Protein AF-X1A3T5-F1 (afdb_monomer)

Sequence (114 aa):
MEDLKEFGEPLEFWEYFYEITRIPRCSTLEDKIREYIKKEAEKLGFQTEVDAIENLVVRIPSNRDSEGNKLGVVLQSHMDMVCEKNENVQHDFSNDPLKLKTIEIDNEKWLTAE

Structure (mmCIF, N/CA/C/O backbone):
data_AF-X1A3T5-F1
#
_entry.id   AF-X1A3T5-F1
#
loop_
_atom_site.group_PDB
_atom_site.id
_atom_site.type_symbol
_atom_site.label_atom_id
_atom_site.label_alt_id
_atom_site.label_comp_id
_atom_site.label_asym_id
_atom_site.label_entity_id
_atom_site.label_seq_id
_atom_site.pdbx_PDB_ins_code
_atom_site.Cartn_x
_atom_site.Cartn_y
_atom_site.Cartn_z
_atom_site.occupancy
_atom_site.B_iso_or_equiv
_atom_site.auth_seq_id
_atom_site.auth_comp_id
_atom_site.auth_asym_id
_atom_site.auth_atom_id
_atom_site.pdbx_PDB_model_num
ATOM 1 N N . MET A 1 1 ? -3.011 14.625 5.834 1.00 60.03 1 MET A N 1
ATOM 2 C CA . MET A 1 1 ? -1.776 14.582 5.024 1.00 60.03 1 MET A CA 1
ATOM 3 C C . MET A 1 1 ? -0.759 15.586 5.551 1.00 60.03 1 MET A C 1
ATOM 5 O O . MET A 1 1 ? 0.371 15.173 5.746 1.00 60.03 1 MET A O 1
ATOM 9 N N . GLU A 1 2 ? -1.140 16.842 5.833 1.00 61.59 2 GLU A N 1
ATOM 10 C CA . GLU A 1 2 ? -0.234 17.838 6.449 1.00 61.59 2 GLU A CA 1
ATOM 11 C C . GLU A 1 2 ? 0.453 17.302 7.716 1.00 61.59 2 GLU A C 1
ATOM 13 O O . GLU A 1 2 ? 1.678 17.297 7.768 1.00 61.59 2 GLU A O 1
ATOM 18 N N . ASP A 1 3 ? -0.300 16.683 8.630 1.00 75.50 3 ASP A N 1
ATOM 19 C CA . ASP A 1 3 ? 0.257 16.117 9.872 1.00 75.50 3 ASP A CA 1
ATOM 20 C C . ASP A 1 3 ? 1.275 14.980 9.674 1.00 75.50 3 ASP A C 1
ATOM 22 O O . ASP A 1 3 ? 2.070 14.711 10.574 1.00 75.50 3 ASP A O 1
ATOM 26 N N . LEU A 1 4 ? 1.246 14.284 8.528 1.00 84.94 4 LEU A N 1
ATOM 27 C CA . LEU A 1 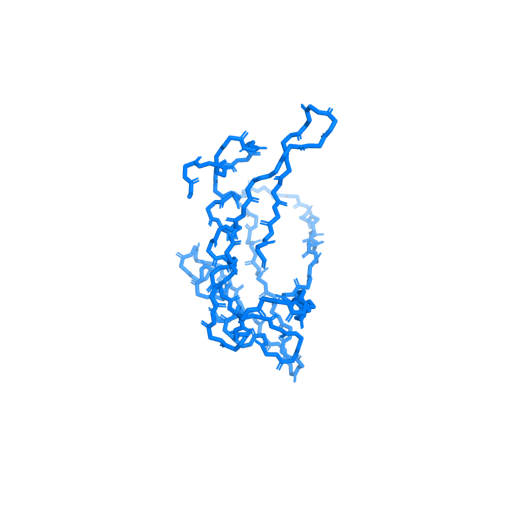4 ? 2.144 13.152 8.251 1.00 84.94 4 LEU A CA 1
ATOM 28 C C . LEU A 1 4 ? 3.532 13.614 7.812 1.00 84.94 4 LEU A C 1
ATOM 30 O O . LEU A 1 4 ? 4.515 12.939 8.093 1.00 84.94 4 LEU A O 1
ATOM 34 N N . LYS A 1 5 ? 3.624 14.788 7.177 1.00 82.12 5 LYS A N 1
ATOM 35 C CA . LYS A 1 5 ? 4.901 15.368 6.734 1.00 82.12 5 LYS A CA 1
ATOM 36 C C . LYS A 1 5 ? 5.812 15.718 7.913 1.00 82.12 5 LYS A C 1
ATOM 38 O O . LYS A 1 5 ? 7.023 15.791 7.756 1.00 82.12 5 LYS A O 1
ATOM 43 N N . GLU A 1 6 ? 5.234 15.895 9.098 1.00 85.88 6 GLU A N 1
ATOM 44 C CA . GLU A 1 6 ? 5.968 16.180 10.332 1.00 85.88 6 GLU A CA 1
ATOM 45 C C . GLU A 1 6 ? 6.710 14.959 10.896 1.00 85.88 6 GLU A C 1
ATOM 47 O O . GLU A 1 6 ? 7.559 15.122 11.769 1.00 85.88 6 GLU A O 1
ATOM 52 N N . PHE A 1 7 ? 6.411 13.743 10.423 1.00 89.31 7 PHE A N 1
ATOM 53 C CA . PHE A 1 7 ? 7.053 12.523 10.921 1.00 89.31 7 PHE A CA 1
ATOM 54 C C . PHE A 1 7 ? 8.414 12.232 10.269 1.00 89.31 7 PHE A C 1
ATOM 56 O O . PHE A 1 7 ? 9.147 11.378 10.764 1.00 89.31 7 PHE A O 1
ATOM 63 N N . GLY A 1 8 ? 8.783 12.935 9.193 1.00 89.62 8 GLY A N 1
ATOM 64 C CA . GLY A 1 8 ? 10.141 12.902 8.647 1.00 89.62 8 GLY A CA 1
ATOM 65 C C . GLY A 1 8 ? 10.219 12.952 7.125 1.00 89.62 8 GLY A C 1
ATOM 66 O O . GLY A 1 8 ? 9.222 13.110 6.427 1.00 89.62 8 GLY A O 1
ATOM 67 N N . GLU A 1 9 ? 11.436 12.784 6.619 1.00 92.81 9 GLU A N 1
ATOM 68 C CA . GLU A 1 9 ? 11.751 12.732 5.191 1.00 92.81 9 GLU A CA 1
ATOM 69 C C . GLU A 1 9 ? 12.064 11.293 4.738 1.00 92.81 9 GLU A C 1
ATOM 71 O O . GLU A 1 9 ? 12.525 10.485 5.552 1.00 92.81 9 GLU A O 1
ATOM 76 N N . PRO A 1 10 ? 11.871 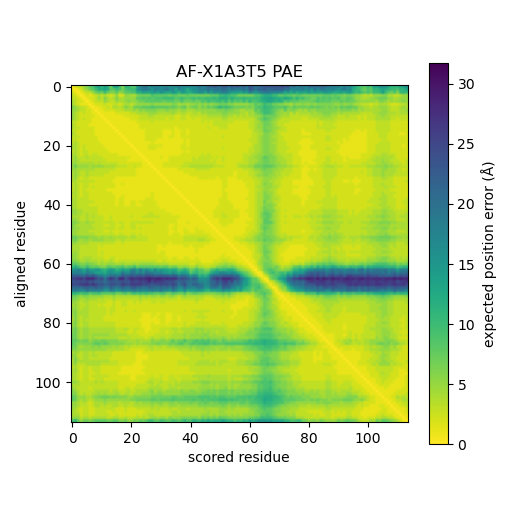10.959 3.445 1.00 95.19 10 PRO A N 1
ATOM 77 C CA . PRO A 1 10 ? 11.399 11.830 2.359 1.00 95.19 10 PRO A CA 1
ATOM 78 C C . PRO A 1 10 ? 9.872 12.026 2.354 1.00 95.19 10 PRO A C 1
ATOM 80 O O . PRO A 1 10 ? 9.126 11.192 2.866 1.00 95.19 10 PRO A O 1
ATOM 83 N N . LEU A 1 11 ? 9.391 13.122 1.756 1.00 92.25 11 LEU A N 1
ATOM 84 C CA . LEU A 1 11 ? 7.953 13.433 1.706 1.00 92.25 11 LEU A CA 1
ATOM 85 C C . LEU A 1 11 ? 7.172 12.406 0.881 1.00 92.25 11 LEU A C 1
ATOM 87 O O . LEU A 1 11 ? 6.066 12.024 1.259 1.00 92.25 11 LEU A O 1
ATOM 91 N N . GLU A 1 12 ? 7.777 11.910 -0.194 1.00 93.50 12 GLU A N 1
ATOM 92 C CA . GLU A 1 12 ? 7.207 10.914 -1.097 1.00 93.50 12 GLU A CA 1
ATOM 93 C C . GLU A 1 12 ? 6.886 9.606 -0.360 1.00 93.50 12 GLU A C 1
ATOM 95 O O . GLU A 1 12 ? 5.896 8.945 -0.666 1.00 93.50 12 GLU A O 1
ATOM 100 N N . PHE A 1 13 ? 7.679 9.246 0.660 1.00 94.31 13 PHE A N 1
ATOM 101 C CA . PHE A 1 13 ? 7.378 8.089 1.507 1.00 94.31 13 PHE A CA 1
ATOM 102 C C . PHE A 1 13 ? 6.038 8.269 2.227 1.00 94.31 13 PHE A C 1
ATOM 104 O O . PHE A 1 13 ? 5.206 7.364 2.217 1.00 94.31 13 PHE A O 1
ATOM 111 N N . TRP A 1 14 ? 5.805 9.443 2.818 1.00 94.56 14 TRP A N 1
ATOM 112 C CA . TRP A 1 14 ? 4.569 9.735 3.544 1.00 94.56 14 TRP A CA 1
ATOM 113 C C . TRP A 1 14 ? 3.363 9.914 2.625 1.00 94.56 14 TRP A C 1
ATOM 115 O O . TRP A 1 14 ? 2.245 9.587 3.026 1.00 94.56 14 TRP A O 1
ATOM 125 N N . GLU A 1 15 ? 3.574 10.391 1.399 1.00 94.00 15 GLU A N 1
ATOM 126 C CA . GLU A 1 15 ? 2.537 10.452 0.366 1.00 94.00 15 GLU A CA 1
ATOM 127 C C . GLU A 1 15 ? 2.068 9.042 -0.009 1.00 94.00 15 GLU A C 1
ATOM 129 O O . GLU A 1 15 ? 0.878 8.746 0.128 1.00 94.00 15 GLU A O 1
ATOM 134 N N . TYR A 1 16 ? 2.994 8.136 -0.344 1.00 96.19 16 TYR A N 1
ATOM 135 C CA . TYR A 1 16 ? 2.653 6.737 -0.616 1.00 96.19 16 TYR A CA 1
ATOM 136 C C . TYR A 1 16 ? 2.063 6.031 0.599 1.00 96.19 16 TYR A C 1
ATOM 138 O O . TYR A 1 16 ? 1.062 5.329 0.474 1.00 96.19 16 TYR A O 1
ATOM 146 N N . PHE A 1 17 ? 2.628 6.232 1.791 1.00 95.88 17 PHE A N 1
ATOM 147 C CA . PHE A 1 17 ? 2.079 5.660 3.017 1.00 95.88 17 PHE A CA 1
ATOM 148 C C . PHE A 1 17 ? 0.620 6.086 3.218 1.00 95.88 17 PHE A C 1
ATOM 150 O O . PHE A 1 17 ? -0.244 5.244 3.471 1.00 95.88 17 PHE A O 1
ATOM 157 N N . TYR A 1 18 ? 0.320 7.378 3.052 1.00 95.31 18 TYR A N 1
ATOM 158 C CA . TYR A 1 18 ? -1.042 7.884 3.165 1.00 95.31 18 TYR A CA 1
ATOM 159 C C . TYR A 1 18 ? -1.968 7.249 2.128 1.00 95.31 18 TYR A C 1
ATOM 161 O O . TYR A 1 18 ? -3.029 6.755 2.502 1.00 95.31 18 TYR A O 1
ATOM 169 N N . GLU A 1 19 ? -1.575 7.200 0.856 1.00 96.81 19 GLU A N 1
ATOM 170 C CA . GLU A 1 19 ? -2.374 6.564 -0.195 1.00 96.81 19 GLU A CA 1
ATOM 171 C C . GLU A 1 19 ? -2.639 5.080 0.096 1.00 96.81 19 GLU A C 1
ATOM 173 O O . GLU A 1 19 ? -3.784 4.636 0.008 1.00 96.81 19 GLU A O 1
ATOM 178 N N . ILE A 1 20 ? -1.636 4.335 0.566 1.00 97.25 20 ILE A N 1
ATOM 179 C CA . ILE A 1 20 ? -1.783 2.928 0.964 1.00 97.25 20 ILE A CA 1
ATOM 180 C C . ILE A 1 20 ? -2.783 2.776 2.117 1.00 97.25 20 ILE A C 1
ATOM 182 O O . ILE A 1 20 ? -3.598 1.855 2.103 1.00 97.25 20 ILE A O 1
ATOM 186 N N . THR A 1 21 ? -2.788 3.683 3.102 1.00 96.56 21 THR A N 1
ATOM 187 C CA . THR A 1 21 ? -3.754 3.628 4.223 1.00 96.56 21 THR A CA 1
ATOM 188 C C . THR A 1 21 ? -5.202 3.846 3.778 1.00 96.56 21 THR A C 1
ATOM 190 O O . THR A 1 21 ? -6.139 3.462 4.480 1.00 96.56 21 THR A O 1
ATOM 193 N N . ARG A 1 22 ? -5.405 4.444 2.598 1.00 97.19 22 ARG A N 1
ATOM 194 C CA . ARG A 1 22 ? -6.729 4.653 2.004 1.00 97.19 22 ARG A CA 1
ATOM 195 C C . ARG A 1 22 ? -7.265 3.419 1.283 1.00 97.19 22 ARG A C 1
ATOM 197 O O . ARG A 1 22 ? -8.431 3.431 0.894 1.00 97.19 22 ARG A O 1
ATOM 204 N N . ILE A 1 23 ? -6.436 2.397 1.084 1.00 98.12 23 ILE A N 1
ATOM 205 C CA . ILE A 1 23 ? -6.775 1.197 0.324 1.00 98.12 23 ILE A CA 1
ATOM 206 C C . ILE A 1 23 ? -7.059 0.055 1.306 1.00 98.12 23 ILE A C 1
ATOM 208 O O . ILE A 1 23 ? -6.135 -0.410 1.978 1.00 98.12 23 ILE A O 1
ATOM 212 N N . PRO A 1 24 ? -8.309 -0.437 1.384 1.00 97.81 24 PRO A N 1
ATOM 213 C CA . PRO A 1 24 ? -8.622 -1.609 2.188 1.00 97.81 24 PRO A CA 1
ATOM 214 C C . PRO A 1 24 ? -7.891 -2.841 1.633 1.00 97.81 24 PRO A C 1
ATOM 216 O O . PRO A 1 24 ? -7.967 -3.116 0.432 1.00 97.81 24 PRO A O 1
ATOM 219 N N . ARG A 1 25 ? -7.143 -3.535 2.501 1.00 97.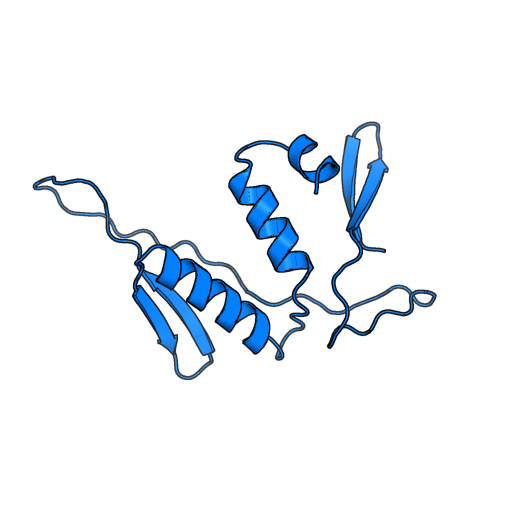69 25 ARG A N 1
ATOM 220 C CA . ARG A 1 25 ? -6.152 -4.560 2.118 1.00 97.69 25 ARG A CA 1
ATOM 221 C C . ARG A 1 25 ? -6.001 -5.677 3.160 1.00 97.69 25 ARG A C 1
ATOM 223 O O . ARG A 1 25 ? -4.886 -6.021 3.544 1.00 97.69 25 ARG A O 1
ATOM 230 N N . CYS A 1 26 ? -7.110 -6.212 3.675 1.00 97.50 26 CYS A N 1
ATOM 231 C CA . CYS A 1 26 ? -7.042 -7.383 4.560 1.00 97.50 26 CYS A CA 1
ATOM 232 C C . CYS A 1 26 ? -6.303 -8.540 3.895 1.00 97.50 26 CYS A C 1
ATOM 234 O O . CYS A 1 26 ? -6.342 -8.668 2.671 1.00 97.50 26 CYS A O 1
ATOM 236 N N . SER A 1 27 ? -5.712 -9.418 4.703 1.00 96.81 27 SER A N 1
ATOM 237 C CA . SER A 1 27 ? -5.192 -10.697 4.218 1.00 96.81 27 SER A CA 1
ATOM 238 C C . SER A 1 27 ? -6.248 -11.411 3.366 1.00 96.81 27 SER A C 1
ATOM 240 O O . SER A 1 27 ? -7.414 -11.483 3.763 1.00 96.81 27 SER A O 1
ATOM 242 N N . THR A 1 28 ? -5.840 -11.936 2.210 1.00 94.25 28 THR A N 1
ATOM 243 C CA . THR A 1 28 ? -6.660 -12.529 1.131 1.00 94.25 28 THR A CA 1
ATOM 244 C C . THR A 1 28 ? -7.472 -11.555 0.262 1.00 94.25 28 THR A C 1
ATOM 246 O O . THR A 1 28 ? -8.158 -11.997 -0.660 1.00 94.25 28 THR A O 1
ATOM 249 N N . LEU A 1 29 ? -7.411 -10.244 0.524 1.00 96.19 29 LEU A N 1
ATOM 250 C CA . LEU A 1 29 ? -8.089 -9.186 -0.240 1.00 96.19 29 LEU A CA 1
ATOM 251 C C . LEU A 1 29 ? -7.093 -8.140 -0.778 1.00 96.19 29 LEU A C 1
ATOM 253 O O . LEU A 1 29 ? -7.347 -6.934 -0.761 1.00 96.19 29 LEU A O 1
ATOM 257 N N . GLU A 1 30 ? -5.941 -8.597 -1.265 1.00 97.56 30 GLU A N 1
ATOM 258 C CA . GLU A 1 30 ? -4.822 -7.750 -1.688 1.00 97.56 30 GLU A CA 1
ATOM 259 C C . GLU A 1 30 ? -4.990 -7.150 -3.094 1.00 97.56 30 GLU A C 1
ATOM 261 O O . GLU A 1 30 ? -4.196 -6.302 -3.497 1.00 97.56 30 GLU A O 1
ATOM 266 N N . ASP A 1 31 ? -6.015 -7.539 -3.855 1.00 97.62 31 ASP A N 1
ATOM 267 C CA . ASP A 1 31 ? -6.162 -7.153 -5.267 1.00 97.62 31 ASP A CA 1
ATOM 268 C C . ASP A 1 31 ? -6.154 -5.630 -5.481 1.00 97.62 31 ASP A C 1
ATOM 270 O O . ASP A 1 31 ? -5.522 -5.129 -6.412 1.00 97.62 31 ASP A O 1
ATOM 274 N N . LYS A 1 32 ? -6.806 -4.871 -4.587 1.00 97.88 32 LYS A N 1
ATOM 275 C CA . LYS A 1 32 ? -6.865 -3.402 -4.675 1.00 97.88 32 LYS A CA 1
ATOM 276 C C . LYS A 1 32 ? -5.490 -2.762 -4.473 1.00 97.88 32 LYS A C 1
ATOM 278 O O . LYS A 1 32 ? -5.124 -1.856 -5.221 1.00 97.88 32 LYS A O 1
ATOM 283 N N . ILE A 1 33 ? -4.737 -3.222 -3.472 1.00 98.44 33 ILE A N 1
ATOM 284 C CA . ILE A 1 33 ? -3.406 -2.683 -3.173 1.00 98.44 33 ILE A CA 1
ATOM 285 C C . ILE A 1 33 ? -2.380 -3.138 -4.217 1.00 98.44 33 ILE A C 1
ATOM 287 O O . ILE A 1 33 ? -1.565 -2.328 -4.656 1.00 98.44 33 ILE A O 1
ATOM 291 N N . ARG A 1 34 ? -2.476 -4.384 -4.698 1.00 98.50 34 ARG A N 1
ATOM 292 C CA . ARG A 1 34 ? -1.639 -4.915 -5.782 1.00 98.50 34 ARG A CA 1
ATOM 293 C C . ARG A 1 34 ? -1.798 -4.091 -7.056 1.00 98.50 34 ARG A C 1
ATOM 295 O O . ARG A 1 34 ? -0.803 -3.669 -7.640 1.00 98.50 34 ARG A O 1
ATOM 302 N N . GLU A 1 35 ? -3.036 -3.808 -7.453 1.00 98.38 35 GLU A N 1
ATOM 303 C CA . GLU A 1 35 ? -3.334 -3.003 -8.640 1.00 98.38 35 GLU A CA 1
ATOM 304 C C . GLU A 1 35 ? -2.856 -1.551 -8.500 1.00 98.38 35 GLU A C 1
ATOM 306 O O . GLU A 1 35 ? -2.358 -0.968 -9.463 1.00 98.38 35 GLU A O 1
ATOM 311 N N . TYR A 1 36 ? -2.964 -0.967 -7.305 1.00 98.56 36 TYR A N 1
ATOM 312 C CA . TYR A 1 36 ? -2.425 0.363 -7.025 1.00 98.56 36 TYR A CA 1
ATOM 313 C C . TYR A 1 36 ? -0.895 0.406 -7.177 1.00 98.56 36 TYR A C 1
ATOM 315 O O . TYR A 1 36 ? -0.389 1.225 -7.945 1.00 98.56 36 TYR A O 1
ATOM 323 N N . ILE A 1 37 ? -0.162 -0.509 -6.525 1.00 98.25 37 ILE A N 1
ATOM 324 C CA . ILE A 1 37 ? 1.310 -0.563 -6.608 1.00 98.25 37 ILE A CA 1
ATOM 325 C C . ILE A 1 37 ? 1.750 -0.797 -8.056 1.00 98.25 37 ILE A C 1
ATOM 327 O O . ILE A 1 37 ? 2.676 -0.146 -8.541 1.00 98.25 37 ILE A O 1
ATOM 331 N N . LYS A 1 38 ? 1.065 -1.703 -8.764 1.00 98.44 38 LYS A N 1
ATOM 332 C CA . LYS A 1 38 ? 1.331 -1.996 -10.172 1.00 98.44 38 LYS A CA 1
ATOM 333 C C . LYS A 1 38 ? 1.184 -0.746 -1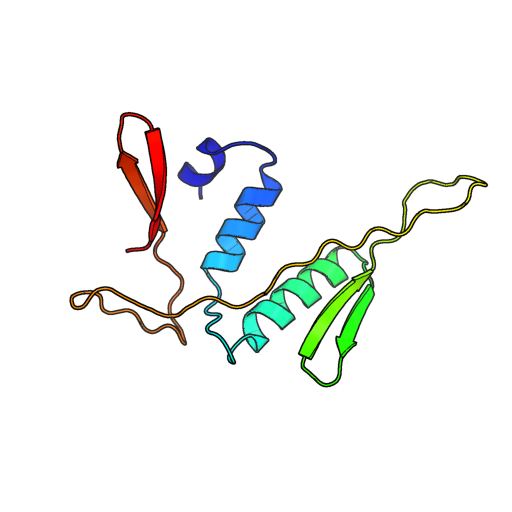1.044 1.00 98.44 38 LYS A C 1
ATOM 335 O O . LYS A 1 38 ? 2.111 -0.416 -11.780 1.00 98.44 38 LYS A O 1
ATOM 340 N N . LYS A 1 39 ? 0.060 -0.031 -10.933 1.00 98.38 39 LYS A N 1
ATOM 341 C CA . LYS A 1 39 ? -0.198 1.200 -11.698 1.00 98.38 39 LYS A CA 1
ATOM 342 C C . LYS A 1 39 ? 0.829 2.287 -11.420 1.00 98.38 39 LYS A C 1
ATOM 344 O O . LYS A 1 39 ? 1.272 2.954 -12.352 1.00 98.38 39 LYS A O 1
ATOM 349 N N . GLU A 1 40 ? 1.212 2.464 -10.161 1.00 98.12 40 GLU A N 1
ATOM 350 C CA . GLU A 1 40 ? 2.179 3.497 -9.803 1.00 98.12 40 GLU A CA 1
ATOM 351 C C . GLU A 1 40 ? 3.586 3.163 -10.317 1.00 98.12 40 GLU A C 1
ATOM 353 O O . GLU A 1 40 ? 4.265 4.022 -10.877 1.00 98.12 40 GLU A O 1
ATOM 358 N N . ALA A 1 41 ? 3.996 1.894 -10.240 1.00 97.88 41 ALA A N 1
ATOM 359 C CA . ALA A 1 41 ? 5.244 1.432 -10.841 1.00 97.88 41 ALA A CA 1
ATOM 360 C C . ALA A 1 41 ? 5.262 1.627 -12.369 1.00 97.88 41 ALA A C 1
ATOM 362 O O . ALA A 1 41 ? 6.242 2.131 -12.920 1.00 97.88 41 ALA A O 1
ATOM 363 N N . GLU A 1 42 ? 4.173 1.279 -13.057 1.00 97.81 42 GLU A N 1
ATOM 364 C CA . GLU A 1 42 ? 4.041 1.438 -14.511 1.00 97.81 42 GLU A CA 1
ATOM 365 C C . GLU A 1 42 ? 4.035 2.911 -14.940 1.00 97.81 42 GLU A C 1
ATOM 367 O O . GLU A 1 42 ? 4.650 3.263 -15.948 1.00 97.81 42 GLU A O 1
ATOM 372 N N . LYS A 1 43 ? 3.413 3.798 -14.154 1.00 97.62 43 LYS A N 1
ATOM 373 C CA . LYS A 1 43 ? 3.447 5.257 -14.355 1.00 97.62 43 LYS A CA 1
ATOM 374 C C . LYS A 1 43 ? 4.868 5.822 -14.276 1.00 97.62 43 LYS A C 1
ATOM 376 O O . LYS A 1 43 ? 5.185 6.766 -14.998 1.00 97.62 43 LYS A O 1
ATOM 381 N N . LEU A 1 44 ? 5.729 5.231 -13.447 1.00 96.19 44 LEU A N 1
ATOM 382 C CA . LEU A 1 44 ? 7.159 5.554 -13.363 1.00 96.19 44 LEU A CA 1
ATOM 383 C C . LEU A 1 44 ? 8.001 4.868 -14.458 1.00 96.19 44 LEU A C 1
ATOM 385 O O . LEU A 1 44 ? 9.209 5.088 -14.534 1.00 96.19 44 LEU A O 1
ATOM 389 N N . GLY A 1 45 ? 7.380 4.059 -15.322 1.00 96.88 45 GLY A N 1
ATOM 390 C CA . GLY A 1 45 ? 8.044 3.334 -16.405 1.00 96.88 45 GLY A CA 1
ATOM 391 C C . GLY A 1 45 ? 8.741 2.044 -15.964 1.00 96.88 45 GLY A C 1
ATOM 392 O O . GLY A 1 45 ? 9.587 1.528 -16.697 1.00 96.88 45 GLY A O 1
ATOM 393 N N . PHE A 1 46 ? 8.424 1.520 -14.778 1.00 97.38 46 PHE A N 1
ATOM 394 C CA . PHE A 1 46 ? 8.991 0.270 -14.277 1.00 97.38 46 PHE A CA 1
ATOM 395 C C . PHE A 1 46 ? 8.195 -0.946 -14.748 1.00 97.38 46 PHE A C 1
ATOM 397 O O . PHE A 1 46 ? 6.987 -0.883 -14.970 1.00 97.38 46 PHE A O 1
ATOM 404 N N . GLN A 1 47 ? 8.888 -2.076 -14.895 1.00 97.19 47 GLN A N 1
ATOM 405 C CA . GLN A 1 47 ? 8.253 -3.335 -15.278 1.00 97.19 47 GLN A CA 1
ATOM 406 C C . GLN A 1 47 ? 7.639 -4.008 -14.054 1.00 97.19 47 GLN A C 1
ATOM 408 O O . GLN A 1 47 ? 8.269 -4.071 -12.995 1.00 97.19 47 GLN A O 1
ATOM 413 N N . THR A 1 48 ? 6.443 -4.556 -14.228 1.00 98.31 48 THR A N 1
ATOM 414 C CA . THR A 1 48 ? 5.702 -5.275 -13.195 1.00 98.31 48 THR A CA 1
ATOM 415 C C . THR A 1 48 ? 5.415 -6.702 -13.654 1.00 98.31 48 THR A C 1
ATOM 417 O O . THR A 1 48 ? 5.212 -6.968 -14.839 1.00 98.31 48 THR A O 1
ATOM 420 N N . GLU A 1 49 ? 5.423 -7.637 -12.714 1.00 98.25 49 GLU A N 1
ATOM 421 C CA . GLU A 1 49 ? 5.085 -9.040 -12.946 1.00 98.25 49 GLU A CA 1
ATOM 422 C C . GLU A 1 49 ? 4.280 -9.539 -11.749 1.00 98.25 49 GLU A C 1
ATOM 424 O O . GLU A 1 49 ? 4.663 -9.289 -10.605 1.00 98.25 49 GLU A O 1
ATOM 429 N N . VAL A 1 50 ? 3.161 -10.214 -12.014 1.00 98.19 50 VAL A N 1
ATOM 430 C CA . VAL A 1 50 ? 2.352 -10.877 -10.988 1.00 98.19 50 VAL A CA 1
ATOM 431 C C . VAL A 1 50 ? 2.457 -12.378 -11.215 1.00 98.19 50 VAL A C 1
ATOM 433 O O . VAL A 1 50 ? 2.212 -12.842 -12.330 1.00 98.19 50 VAL A O 1
ATOM 436 N N . ASP A 1 51 ? 2.878 -13.119 -10.191 1.00 97.62 51 ASP A N 1
ATOM 437 C CA . ASP A 1 51 ? 3.011 -14.574 -10.280 1.00 97.62 51 ASP A CA 1
ATOM 438 C C . ASP A 1 51 ? 1.662 -15.298 -10.089 1.00 97.62 51 ASP A C 1
ATOM 440 O O . ASP A 1 51 ? 0.625 -14.687 -9.838 1.00 97.62 51 ASP A O 1
ATOM 444 N N . ALA A 1 52 ? 1.663 -16.628 -10.212 1.00 97.69 52 ALA A N 1
ATOM 445 C CA . ALA A 1 52 ? 0.448 -17.444 -10.120 1.00 97.69 52 ALA A CA 1
ATOM 446 C C . ALA A 1 52 ? -0.197 -17.488 -8.720 1.00 97.69 52 ALA A C 1
ATOM 448 O O . ALA A 1 52 ? -1.296 -18.022 -8.581 1.00 97.69 52 ALA A O 1
ATOM 449 N N . ILE A 1 53 ? 0.494 -16.994 -7.689 1.00 95.94 53 ILE A N 1
ATOM 450 C CA . ILE A 1 53 ? -0.022 -16.866 -6.320 1.00 95.94 53 ILE A CA 1
ATOM 451 C C . ILE A 1 53 ? -0.161 -15.393 -5.917 1.00 95.94 53 ILE A C 1
ATOM 453 O O . ILE A 1 53 ? -0.276 -15.081 -4.735 1.00 95.94 53 ILE A O 1
ATOM 457 N N . GLU A 1 5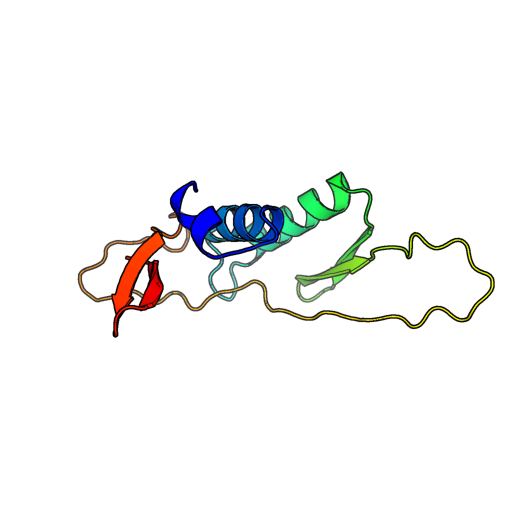4 ? -0.193 -14.506 -6.914 1.00 96.88 54 GLU A N 1
ATOM 458 C CA . GLU A 1 54 ? -0.492 -13.086 -6.801 1.00 96.88 54 GLU A CA 1
ATOM 459 C C . GLU A 1 54 ? 0.547 -12.234 -6.046 1.00 96.88 54 GLU A C 1
ATOM 461 O O . GLU A 1 54 ? 0.240 -11.125 -5.592 1.00 96.88 54 GLU A O 1
ATOM 466 N N . ASN A 1 55 ? 1.807 -12.681 -5.968 1.00 98.19 55 ASN A N 1
ATOM 467 C CA . ASN A 1 55 ? 2.899 -11.791 -5.566 1.00 98.19 55 ASN A CA 1
ATOM 468 C C . ASN A 1 55 ? 3.216 -10.808 -6.693 1.00 98.19 55 ASN A C 1
ATOM 470 O O . ASN A 1 55 ? 3.302 -11.198 -7.856 1.00 98.19 55 ASN A O 1
ATOM 474 N N . LEU A 1 56 ? 3.470 -9.547 -6.341 1.00 98.44 56 LEU A N 1
ATOM 475 C CA . LEU A 1 56 ? 3.890 -8.508 -7.279 1.00 98.44 56 LEU A CA 1
ATOM 476 C C . LEU A 1 56 ? 5.395 -8.252 -7.168 1.00 98.44 56 LEU A C 1
ATOM 478 O O . LEU A 1 56 ? 5.898 -7.890 -6.105 1.00 98.44 56 LEU A O 1
ATOM 482 N N . VAL A 1 57 ? 6.100 -8.364 -8.291 1.00 98.31 57 VAL A N 1
ATOM 483 C CA . VAL A 1 57 ? 7.491 -7.925 -8.432 1.00 98.31 57 VAL A CA 1
ATOM 484 C C . VAL A 1 57 ? 7.536 -6.670 -9.295 1.00 98.31 57 VAL A C 1
ATOM 486 O O . VAL A 1 57 ? 7.019 -6.654 -10.411 1.00 98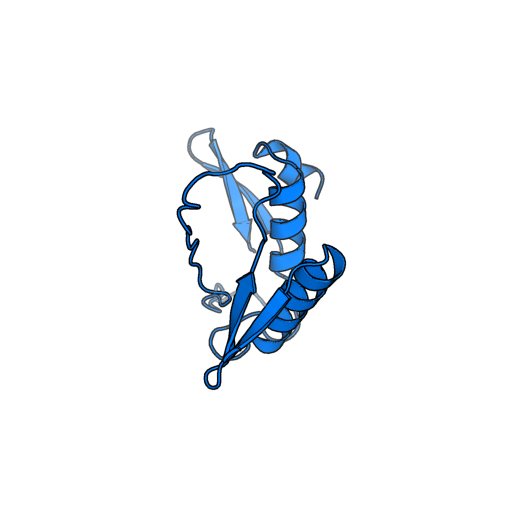.31 57 VAL A O 1
ATOM 489 N N . VAL A 1 58 ? 8.209 -5.631 -8.796 1.00 98.25 58 VAL A N 1
ATOM 490 C CA . VAL A 1 58 ? 8.542 -4.419 -9.556 1.00 98.25 58 VAL A CA 1
ATOM 491 C C . VAL A 1 58 ? 10.036 -4.427 -9.863 1.00 98.25 58 VAL A C 1
ATOM 493 O O . VAL A 1 58 ? 10.867 -4.510 -8.958 1.00 98.25 58 VAL A O 1
ATOM 496 N N . ARG A 1 59 ? 10.399 -4.342 -11.146 1.00 96.19 59 ARG A N 1
ATOM 497 C CA . ARG A 1 59 ? 11.795 -4.294 -11.596 1.00 96.19 59 ARG A CA 1
ATOM 498 C C . ARG A 1 59 ? 12.177 -2.861 -11.931 1.00 96.19 59 ARG A C 1
ATOM 500 O O . ARG A 1 59 ? 11.719 -2.298 -12.924 1.00 96.19 59 ARG A O 1
ATOM 507 N N . ILE A 1 60 ? 13.062 -2.303 -11.113 1.00 93.75 60 ILE A N 1
ATOM 508 C CA . ILE A 1 60 ? 13.602 -0.955 -11.288 1.00 93.75 60 ILE A CA 1
ATOM 509 C C . ILE A 1 60 ? 14.996 -1.084 -11.920 1.00 93.75 60 ILE A C 1
ATOM 511 O O . ILE A 1 60 ? 15.896 -1.651 -11.290 1.00 93.75 60 ILE A O 1
ATOM 515 N N . PRO A 1 61 ? 15.205 -0.618 -13.166 1.00 88.81 61 PRO A N 1
ATOM 516 C CA . PRO A 1 61 ? 16.518 -0.669 -13.789 1.00 88.81 61 PRO A CA 1
ATOM 517 C C . PRO A 1 61 ? 17.483 0.284 -13.075 1.00 88.81 61 PRO A C 1
ATOM 519 O O . PRO A 1 61 ? 17.115 1.354 -12.601 1.00 88.81 61 PRO A O 1
ATOM 522 N N . SER A 1 62 ? 18.758 -0.092 -13.012 1.00 84.25 62 SER A N 1
ATOM 523 C CA . SER A 1 62 ? 19.790 0.816 -12.511 1.00 84.25 62 SER A CA 1
ATOM 524 C C . SER A 1 62 ? 20.033 1.943 -13.517 1.00 84.25 62 SER A C 1
ATOM 526 O O . SER A 1 62 ? 20.438 1.661 -14.645 1.00 84.25 62 SER A O 1
ATOM 528 N N . ASN A 1 63 ? 19.877 3.193 -13.069 1.00 72.19 63 ASN A N 1
ATOM 529 C CA . ASN A 1 63 ? 20.131 4.413 -13.851 1.00 72.19 63 ASN A CA 1
ATOM 530 C C . ASN A 1 63 ? 21.624 4.715 -14.088 1.00 72.19 63 ASN A C 1
ATOM 532 O O . ASN A 1 63 ? 21.949 5.750 -14.661 1.00 72.19 63 ASN A O 1
ATOM 536 N N . ARG A 1 64 ? 22.555 3.878 -13.602 1.00 66.56 64 ARG A N 1
ATOM 537 C CA . ARG A 1 64 ? 23.990 4.091 -13.837 1.00 66.56 64 ARG A CA 1
ATOM 538 C C . ARG A 1 64 ? 24.418 3.434 -15.149 1.00 66.56 64 ARG A C 1
ATOM 540 O O . ARG A 1 64 ? 24.377 2.204 -15.278 1.00 66.56 64 ARG A O 1
ATOM 547 N N . ASP A 1 65 ? 24.886 4.272 -16.067 1.00 62.44 65 ASP A N 1
ATOM 548 C CA . ASP A 1 65 ? 25.697 3.898 -17.222 1.00 62.44 65 ASP A CA 1
ATOM 549 C C . ASP A 1 65 ? 27.095 3.530 -16.717 1.00 62.44 65 ASP A C 1
ATOM 551 O O . ASP A 1 65 ? 27.971 4.388 -16.615 1.00 62.44 65 ASP A O 1
ATOM 555 N N . SER A 1 66 ? 27.331 2.291 -16.291 1.00 54.44 66 SER A N 1
ATOM 556 C CA . SER A 1 66 ? 28.702 1.913 -15.946 1.00 54.44 66 SER A CA 1
ATOM 557 C C . SER A 1 66 ? 29.002 0.433 -16.122 1.00 54.44 66 SER A C 1
ATOM 559 O O . SER A 1 66 ? 28.224 -0.448 -15.762 1.00 54.44 66 SER A O 1
ATOM 561 N N . GLU A 1 67 ? 30.186 0.207 -16.681 1.00 58.47 67 GLU A N 1
ATOM 562 C CA . GLU A 1 67 ? 30.821 -1.014 -17.186 1.00 58.47 67 GLU A CA 1
ATOM 563 C C . GLU A 1 67 ? 31.131 -2.079 -16.104 1.00 58.47 67 GLU A C 1
ATOM 565 O O . GLU A 1 67 ? 32.053 -2.878 -16.250 1.00 58.47 67 GLU A O 1
ATOM 570 N N . GLY A 1 68 ? 30.388 -2.099 -14.993 1.00 58.56 68 GLY A N 1
ATOM 571 C CA . GLY A 1 68 ? 30.631 -2.967 -13.839 1.00 58.56 68 GLY A CA 1
ATOM 572 C C . GLY A 1 68 ? 29.477 -3.922 -13.530 1.00 58.56 68 GLY A C 1
ATOM 573 O O . GLY A 1 68 ? 28.311 -3.621 -13.781 1.00 58.56 68 GLY A O 1
ATOM 574 N N . ASN A 1 69 ? 29.811 -5.074 -12.936 1.00 64.38 69 ASN A N 1
ATOM 575 C CA . ASN A 1 69 ? 28.853 -6.060 -12.427 1.00 64.38 69 ASN A CA 1
ATOM 576 C C . ASN A 1 69 ? 27.799 -5.389 -11.529 1.00 64.38 69 ASN A C 1
ATOM 578 O O . ASN A 1 69 ? 28.107 -4.930 -10.428 1.00 64.38 69 ASN A O 1
ATOM 582 N N . LYS A 1 70 ? 26.545 -5.341 -11.992 1.00 71.62 70 LYS A N 1
ATOM 583 C CA . LYS A 1 70 ? 25.417 -4.820 -11.213 1.00 71.62 70 LYS A CA 1
ATOM 584 C C . LYS A 1 70 ? 25.030 -5.857 -10.155 1.00 71.62 70 LYS A C 1
ATOM 586 O O . LYS A 1 70 ? 24.605 -6.957 -10.501 1.00 71.62 70 LYS A O 1
ATOM 591 N N . LEU A 1 71 ? 25.165 -5.511 -8.874 1.00 82.06 71 LEU A N 1
ATOM 592 C CA . LEU A 1 71 ? 24.590 -6.306 -7.789 1.00 82.06 71 LEU A CA 1
ATOM 593 C C . LEU A 1 71 ? 23.081 -6.039 -7.743 1.00 82.06 71 LEU A C 1
ATOM 595 O O . LEU A 1 71 ? 22.659 -4.913 -7.482 1.00 82.06 71 LEU A O 1
ATOM 599 N N . GLY A 1 72 ? 22.275 -7.062 -8.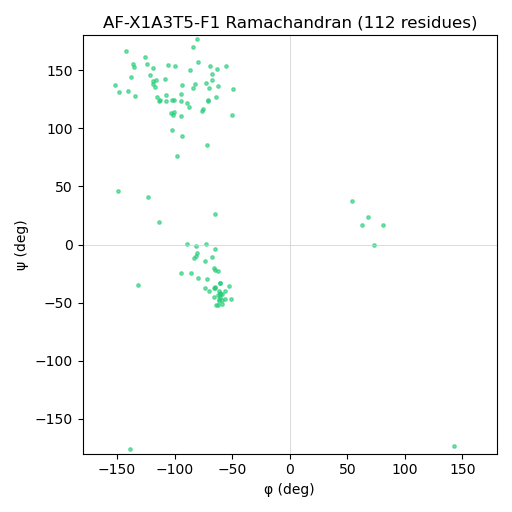020 1.00 88.31 72 GLY A N 1
ATOM 600 C CA . GLY A 1 72 ? 20.830 -6.993 -7.818 1.00 88.31 72 GLY A CA 1
ATOM 601 C C . GLY A 1 72 ? 20.500 -6.971 -6.327 1.00 88.31 72 GLY A C 1
ATOM 602 O O . GLY A 1 72 ? 21.053 -7.758 -5.561 1.00 88.31 72 GLY A O 1
ATOM 603 N N . VAL A 1 73 ? 19.596 -6.081 -5.923 1.00 93.00 73 VAL A N 1
ATOM 604 C CA . VAL A 1 73 ? 19.060 -6.015 -4.558 1.00 93.00 73 VAL A CA 1
ATOM 605 C C . VAL A 1 73 ? 17.558 -6.249 -4.628 1.00 93.00 73 VAL A C 1
ATOM 607 O O . VAL A 1 73 ? 16.892 -5.725 -5.519 1.00 93.00 73 VAL A O 1
ATOM 610 N N . VAL A 1 74 ? 17.035 -7.035 -3.688 1.00 96.12 74 VAL A N 1
ATOM 611 C CA . VAL A 1 74 ? 15.598 -7.259 -3.518 1.00 96.12 74 VAL A CA 1
ATOM 612 C C . VAL A 1 74 ? 15.179 -6.651 -2.187 1.00 96.12 74 VAL A C 1
ATOM 614 O O . VAL A 1 74 ? 15.733 -7.000 -1.147 1.00 96.12 74 VAL A O 1
ATOM 617 N N . LEU A 1 75 ? 14.204 -5.745 -2.231 1.00 97.00 75 LEU A N 1
ATOM 618 C CA . LEU A 1 75 ? 13.482 -5.270 -1.055 1.00 97.00 75 LEU A CA 1
ATOM 619 C C . LEU A 1 75 ? 12.151 -6.017 -1.009 1.00 97.00 75 LEU A C 1
ATOM 621 O O . LEU A 1 75 ? 11.414 -6.007 -1.993 1.00 97.00 75 LEU A O 1
ATOM 625 N N . GLN A 1 76 ? 11.869 -6.688 0.104 1.00 97.62 76 GLN A N 1
ATOM 626 C CA . GLN A 1 76 ? 10.664 -7.496 0.264 1.00 97.62 76 GLN A CA 1
ATOM 627 C C . GLN A 1 76 ? 9.796 -6.931 1.389 1.00 97.62 76 GLN A C 1
ATOM 629 O O . GLN A 1 76 ? 10.293 -6.582 2.456 1.00 97.62 76 GLN A O 1
ATOM 634 N N . SER A 1 77 ? 8.495 -6.846 1.117 1.00 96.88 77 SER A N 1
ATOM 635 C CA . SER A 1 77 ? 7.436 -6.510 2.069 1.00 96.88 77 SER A CA 1
ATOM 636 C C . SER A 1 77 ? 6.205 -7.355 1.746 1.00 96.88 77 SER A C 1
ATOM 638 O O . SER A 1 77 ? 6.128 -7.966 0.677 1.00 96.88 77 SER A O 1
ATOM 640 N N . HIS A 1 78 ? 5.241 -7.387 2.659 1.00 97.56 78 HIS A N 1
ATOM 641 C CA . HIS A 1 78 ? 3.901 -7.905 2.398 1.00 97.56 78 HIS A CA 1
ATOM 642 C C . HIS A 1 78 ? 2.931 -6.738 2.136 1.00 97.56 78 HIS A C 1
ATOM 644 O O . HIS A 1 78 ? 3.195 -5.605 2.551 1.00 97.56 78 HIS A O 1
ATOM 650 N N . MET A 1 79 ? 1.860 -6.991 1.378 1.00 97.44 79 MET A N 1
ATOM 651 C CA . MET A 1 79 ? 0.887 -5.965 0.964 1.00 97.44 79 MET A CA 1
ATOM 652 C C . MET A 1 79 ? -0.314 -5.874 1.903 1.00 97.44 79 MET A C 1
ATOM 654 O O . MET A 1 79 ? -0.980 -4.841 1.953 1.00 97.44 79 MET A O 1
ATOM 658 N N . ASP A 1 80 ? -0.619 -6.947 2.618 1.00 97.56 80 ASP A N 1
ATOM 659 C CA . ASP A 1 80 ? -1.817 -7.076 3.428 1.00 97.56 80 ASP A CA 1
ATOM 660 C C . ASP A 1 80 ? -1.660 -6.462 4.824 1.00 97.56 80 ASP A C 1
ATOM 662 O O . ASP A 1 80 ? -0.579 -6.044 5.257 1.00 97.56 80 ASP A O 1
ATOM 666 N N . MET A 1 81 ? -2.777 -6.368 5.532 1.00 96.38 81 MET A N 1
ATOM 667 C CA . MET A 1 81 ? -2.808 -6.034 6.947 1.00 96.38 81 MET A CA 1
ATOM 668 C C . MET A 1 81 ? -3.777 -6.931 7.704 1.00 96.38 81 MET A C 1
ATOM 670 O O . MET A 1 81 ? -4.763 -7.426 7.154 1.00 96.38 8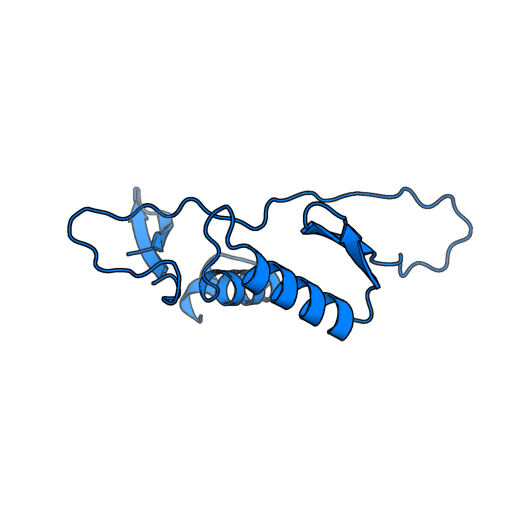1 MET A O 1
ATOM 674 N N . VAL A 1 82 ? -3.523 -7.068 9.003 1.00 96.38 82 VAL A N 1
ATOM 675 C CA . VAL A 1 82 ? -4.468 -7.687 9.928 1.00 96.38 82 VAL A CA 1
ATOM 676 C C . VAL A 1 82 ? -5.647 -6.736 10.129 1.00 96.38 82 VAL A C 1
ATOM 678 O O . VAL A 1 82 ? -5.470 -5.577 10.500 1.00 96.38 82 VAL A O 1
ATOM 681 N N . CYS A 1 83 ? -6.852 -7.235 9.868 1.00 95.00 83 CYS A N 1
ATOM 682 C CA . CYS A 1 83 ? -8.092 -6.472 9.957 1.00 95.00 83 CYS A CA 1
ATOM 683 C C . CYS A 1 83 ? -8.794 -6.723 11.290 1.00 95.00 83 CYS A C 1
ATOM 685 O O . CYS A 1 83 ? -9.776 -7.461 11.374 1.00 95.00 83 CYS A O 1
ATOM 687 N N . GLU A 1 84 ? -8.260 -6.102 12.336 1.00 94.44 84 GLU A N 1
ATOM 688 C CA . GLU A 1 84 ? -8.808 -6.131 13.689 1.00 94.44 84 GLU A CA 1
ATOM 689 C C . GLU A 1 84 ? -9.176 -4.713 14.129 1.00 94.44 84 GLU A C 1
ATOM 691 O O . GLU A 1 84 ? -8.475 -3.750 13.819 1.00 94.44 84 GLU A O 1
ATOM 696 N N . LYS A 1 85 ? -10.298 -4.581 14.837 1.00 93.62 85 LYS A N 1
ATOM 697 C CA . LYS A 1 85 ? -10.788 -3.307 15.366 1.00 93.62 85 LYS A CA 1
ATOM 698 C C . LYS A 1 85 ? -11.251 -3.476 16.804 1.00 93.62 85 LYS A C 1
ATOM 700 O O . LYS A 1 85 ? -11.720 -4.548 17.186 1.00 93.62 85 LYS A O 1
ATOM 705 N N . ASN A 1 86 ? -11.189 -2.393 17.570 1.00 93.50 86 ASN A N 1
ATOM 706 C CA . ASN A 1 86 ? -11.734 -2.354 18.923 1.00 93.50 86 ASN A CA 1
ATOM 707 C C . ASN A 1 86 ? -13.259 -2.568 18.908 1.00 93.50 86 ASN A C 1
ATOM 709 O O . ASN A 1 86 ? -13.938 -2.165 17.963 1.00 93.50 86 ASN A O 1
ATOM 713 N N . GLU A 1 87 ? -13.815 -3.138 19.981 1.00 92.62 87 GLU A N 1
ATOM 714 C CA . GLU A 1 87 ? -15.235 -3.538 20.063 1.00 92.62 87 GLU A CA 1
ATOM 715 C C . GLU A 1 87 ? -16.223 -2.412 19.712 1.00 92.62 87 GLU A C 1
ATOM 717 O O . GLU A 1 87 ? -17.255 -2.645 19.084 1.00 92.62 87 G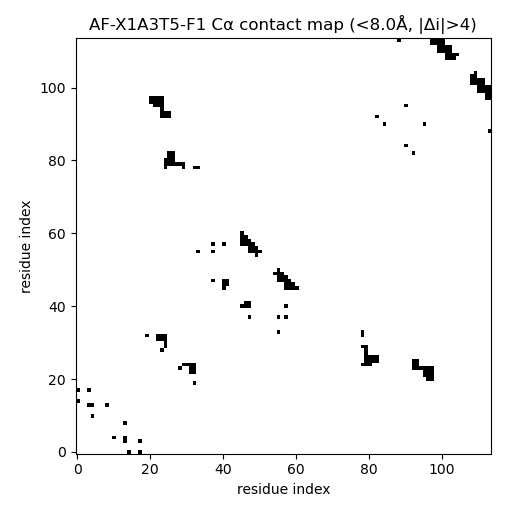LU A O 1
ATOM 722 N N . ASN A 1 88 ? -15.889 -1.174 20.081 1.00 94.12 88 ASN A N 1
ATOM 723 C CA . ASN A 1 88 ? -16.750 -0.007 19.885 1.00 94.12 88 ASN A CA 1
ATOM 724 C C . ASN A 1 88 ? -16.541 0.700 18.535 1.00 94.12 88 ASN A C 1
ATOM 726 O O . ASN A 1 88 ? -17.205 1.700 18.261 1.00 94.12 88 ASN A O 1
ATOM 730 N N . VAL A 1 89 ? -15.633 0.207 17.688 1.00 94.12 89 VAL A N 1
ATOM 731 C CA . VAL A 1 89 ? -15.301 0.832 16.405 1.00 94.12 89 VAL A CA 1
ATOM 732 C C . VAL A 1 89 ? -16.120 0.199 15.281 1.00 94.12 89 VAL A C 1
ATOM 734 O O . VAL A 1 89 ? -16.092 -1.008 15.024 1.00 94.12 89 VAL A O 1
ATOM 737 N N . GLN A 1 90 ? -16.864 1.038 14.564 1.00 94.81 90 GLN A N 1
ATOM 738 C CA . GLN A 1 90 ? -17.526 0.655 13.321 1.00 94.81 90 GLN A CA 1
ATOM 739 C C . GLN A 1 90 ? -16.613 1.025 12.150 1.00 94.81 90 GLN A C 1
ATOM 741 O O . GLN A 1 90 ? -16.384 2.198 11.871 1.00 94.81 90 GLN A O 1
ATOM 746 N N . HIS A 1 91 ? -16.075 -0.005 11.507 1.00 95.94 91 HIS A N 1
ATOM 747 C CA . HIS A 1 91 ? -15.196 0.073 10.350 1.00 95.94 91 HIS A CA 1
ATOM 748 C C . HIS A 1 91 ? -15.448 -1.169 9.491 1.00 95.94 91 HIS A C 1
ATOM 750 O O . HIS A 1 91 ? -15.516 -2.283 10.037 1.00 95.94 91 HIS A O 1
ATOM 756 N N . ASP A 1 92 ? -15.635 -0.964 8.192 1.00 96.38 92 ASP A N 1
ATOM 757 C CA . ASP A 1 92 ? -15.746 -2.004 7.174 1.00 96.38 92 ASP A CA 1
ATOM 758 C C . ASP A 1 92 ? -14.427 -2.113 6.407 1.00 96.38 92 ASP A C 1
ATOM 760 O O . ASP A 1 92 ? -14.181 -1.380 5.451 1.00 96.38 92 ASP A O 1
ATOM 764 N N . PHE A 1 93 ? -13.596 -3.084 6.778 1.00 95.81 93 PHE A N 1
ATOM 765 C CA . PHE A 1 93 ? -12.289 -3.290 6.156 1.00 95.81 93 PHE A CA 1
ATOM 766 C C . PHE A 1 93 ? -12.323 -3.696 4.671 1.00 95.81 93 PHE A C 1
ATOM 768 O O . PHE A 1 93 ? -11.270 -3.846 4.055 1.00 95.81 93 PHE A O 1
ATOM 775 N N . SER A 1 94 ? -13.498 -3.904 4.073 1.00 95.06 94 SER A N 1
ATOM 776 C CA . SER A 1 94 ? -13.608 -4.153 2.631 1.00 95.06 94 SER A CA 1
ATOM 777 C C . SER A 1 94 ? -13.675 -2.853 1.826 1.00 95.06 94 SER A C 1
ATOM 779 O O . SER A 1 94 ? -13.330 -2.836 0.636 1.00 95.06 94 SER A O 1
ATOM 781 N N . ASN A 1 95 ? -14.127 -1.765 2.457 1.00 95.62 95 ASN A N 1
ATOM 782 C CA . ASN A 1 95 ? -14.532 -0.533 1.782 1.00 95.62 95 ASN A CA 1
ATOM 783 C C . ASN A 1 95 ? -13.937 0.732 2.405 1.00 95.62 95 ASN A C 1
ATOM 785 O O . ASN A 1 95 ? -13.609 1.668 1.674 1.00 95.62 95 ASN A O 1
ATOM 789 N N . ASP A 1 96 ? -13.778 0.757 3.723 1.00 97.06 96 ASP A N 1
ATOM 790 C CA . ASP A 1 96 ? -13.386 1.948 4.454 1.00 97.06 96 ASP A CA 1
ATOM 791 C C . ASP A 1 96 ? -11.861 2.138 4.444 1.00 97.06 96 ASP A C 1
ATOM 793 O O . ASP A 1 96 ? -11.106 1.202 4.714 1.00 97.06 96 ASP A O 1
ATOM 797 N N . PRO A 1 97 ? -11.372 3.363 4.190 1.00 96.44 97 PRO A N 1
ATOM 798 C CA . PRO A 1 97 ? -9.977 3.704 4.428 1.00 96.44 97 PRO A CA 1
ATOM 799 C C . PRO A 1 97 ? -9.678 3.744 5.931 1.00 96.44 97 PRO A C 1
ATOM 801 O O . PRO A 1 97 ? -10.551 4.087 6.736 1.00 96.44 97 PRO A O 1
ATOM 804 N N . LEU A 1 98 ? -8.422 3.505 6.316 1.00 95.69 98 LEU A N 1
ATOM 805 C CA . LEU A 1 98 ? -8.002 3.705 7.701 1.00 95.69 98 LEU A CA 1
ATOM 806 C C . LEU A 1 98 ? -8.145 5.176 8.096 1.00 95.69 98 LEU A C 1
ATOM 808 O O . LEU A 1 98 ? -7.766 6.097 7.362 1.00 95.69 98 LEU A O 1
ATOM 812 N N . LYS A 1 99 ? -8.672 5.398 9.298 1.00 93.31 99 LYS A N 1
ATOM 813 C CA . LYS A 1 99 ? -8.772 6.725 9.899 1.00 93.31 99 LYS A CA 1
ATOM 814 C C . LYS A 1 99 ? -7.560 6.958 10.780 1.00 93.31 99 LYS A C 1
ATOM 816 O O . LYS A 1 99 ? -7.539 6.564 11.941 1.00 93.31 99 LYS A O 1
ATOM 821 N N . LEU A 1 100 ? -6.537 7.568 10.198 1.00 93.44 100 LEU A N 1
ATOM 822 C CA . LEU A 1 100 ? -5.299 7.854 10.909 1.00 93.44 100 LEU A CA 1
ATOM 823 C C . LEU A 1 100 ? -5.513 8.900 12.006 1.00 93.44 100 LEU A C 1
ATOM 825 O O . LEU A 1 100 ? -6.231 9.884 11.816 1.00 93.44 100 LEU A O 1
ATOM 829 N N . LYS A 1 101 ? -4.835 8.702 13.132 1.00 91.88 101 LYS A N 1
ATOM 830 C CA . LYS A 1 101 ? -4.813 9.604 14.278 1.00 91.88 101 LYS A CA 1
ATOM 831 C C . LYS A 1 101 ? -3.394 9.708 14.815 1.00 91.88 101 LYS A C 1
ATOM 833 O O . LYS A 1 101 ? -2.667 8.724 14.873 1.00 91.88 101 LYS A O 1
ATOM 838 N N . THR A 1 102 ? -3.039 10.894 15.282 1.00 92.62 102 THR A N 1
ATOM 839 C CA . THR A 1 102 ? -1.830 11.096 16.076 1.00 92.62 102 THR A CA 1
ATOM 840 C C . THR A 1 102 ? -2.163 11.006 17.563 1.00 92.62 102 THR A C 1
ATOM 842 O O . THR A 1 102 ? -3.159 11.579 18.014 1.00 92.62 102 THR A O 1
ATOM 845 N N . ILE A 1 103 ? -1.324 10.320 18.331 1.00 92.81 103 ILE A N 1
ATOM 846 C CA . ILE A 1 103 ? -1.347 10.333 19.798 1.00 92.81 103 ILE A CA 1
ATOM 847 C C . ILE A 1 103 ? 0.029 10.716 20.344 1.00 92.81 103 ILE A C 1
ATOM 849 O O . ILE A 1 103 ? 1.026 10.626 19.632 1.00 92.81 103 ILE A O 1
ATOM 853 N N . GLU A 1 104 ? 0.074 11.135 21.604 1.00 94.62 104 GLU A N 1
ATOM 854 C CA . GLU A 1 104 ? 1.318 11.425 22.315 1.00 94.62 104 GLU A CA 1
ATOM 855 C C . GLU A 1 104 ? 1.471 10.438 23.474 1.00 94.62 104 GLU A C 1
ATOM 857 O O . GLU A 1 104 ? 0.546 10.264 24.272 1.00 94.62 104 GLU A O 1
ATOM 862 N N . ILE A 1 105 ? 2.615 9.759 23.531 1.00 95.31 105 ILE A N 1
ATOM 863 C CA . ILE A 1 105 ? 2.984 8.814 24.591 1.00 95.31 105 ILE A CA 1
ATOM 864 C C . ILE A 1 105 ? 4.422 9.148 24.981 1.00 95.31 105 ILE A C 1
ATOM 866 O O . ILE A 1 105 ? 5.274 9.248 24.107 1.00 95.31 105 ILE A O 1
ATOM 870 N N . ASP A 1 106 ? 4.684 9.356 26.273 1.00 95.25 106 ASP A N 1
ATOM 871 C CA . ASP A 1 106 ? 6.020 9.677 26.804 1.00 95.25 106 ASP A CA 1
ATOM 872 C C . ASP A 1 106 ? 6.709 10.890 26.134 1.00 95.25 106 ASP A C 1
ATOM 874 O O . ASP A 1 106 ? 7.926 10.924 25.969 1.00 95.25 106 ASP A O 1
ATOM 878 N N . ASN A 1 107 ? 5.927 11.926 25.793 1.00 93.31 107 ASN A N 1
ATOM 879 C CA . ASN A 1 107 ? 6.342 13.119 25.029 1.00 93.31 107 ASN A CA 1
ATOM 880 C C . ASN A 1 107 ? 6.825 12.820 23.594 1.00 93.31 107 ASN A C 1
ATOM 882 O O . ASN A 1 107 ? 7.468 13.663 22.965 1.00 93.31 107 ASN A O 1
ATOM 886 N N . GLU A 1 108 ? 6.517 11.635 23.065 1.00 91.56 108 GLU A N 1
ATOM 887 C CA . GLU A 1 108 ? 6.765 11.256 21.678 1.00 91.56 108 GLU A CA 1
ATOM 888 C C . GLU A 1 108 ? 5.457 11.191 20.890 1.00 91.56 108 GLU A C 1
ATOM 890 O O . GLU A 1 108 ? 4.413 10.755 21.384 1.00 91.56 108 GLU A O 1
ATOM 895 N N . LYS A 1 109 ? 5.520 11.627 19.630 1.00 91.12 109 LYS A N 1
ATOM 896 C CA . LYS A 1 109 ? 4.387 11.660 18.705 1.00 91.12 109 LYS A CA 1
ATOM 897 C C . LYS A 1 109 ? 4.298 10.328 17.957 1.00 91.12 109 LYS A C 1
ATOM 899 O O . LYS A 1 109 ? 5.221 9.958 17.238 1.00 91.12 109 LYS A O 1
ATOM 904 N N . TRP A 1 110 ? 3.165 9.643 18.072 1.00 92.69 110 TRP A N 1
ATOM 905 C CA . TRP A 1 110 ? 2.903 8.357 17.424 1.00 92.69 110 TRP A CA 1
ATOM 906 C C . TRP A 1 110 ? 1.761 8.468 16.423 1.00 92.69 110 TRP A C 1
ATOM 908 O O . TRP A 1 110 ? 0.755 9.134 16.678 1.00 92.69 110 TRP A O 1
ATOM 918 N N . LEU A 1 111 ? 1.896 7.769 15.298 1.00 92.94 111 LEU A N 1
ATOM 919 C CA . LEU A 1 111 ? 0.825 7.589 14.326 1.00 92.94 111 LEU A CA 1
ATOM 920 C C . LEU A 1 111 ? 0.091 6.274 14.603 1.00 92.94 111 LEU A C 1
ATOM 922 O O . LEU A 1 111 ? 0.712 5.221 14.718 1.00 92.94 111 LEU A O 1
ATOM 926 N N . THR A 1 112 ? -1.232 6.335 14.689 1.00 92.50 112 THR A N 1
ATOM 927 C CA . THR A 1 112 ? -2.124 5.190 14.905 1.00 92.50 112 THR A CA 1
ATOM 928 C C . THR A 1 112 ? -3.378 5.309 14.026 1.00 92.50 112 THR A C 1
ATOM 930 O O . THR A 1 112 ? -3.484 6.228 13.210 1.00 92.50 112 THR A O 1
ATOM 933 N N . ALA A 1 113 ? -4.329 4.389 14.172 1.00 91.06 113 ALA A N 1
ATOM 934 C CA . ALA A 1 113 ? -5.653 4.440 13.558 1.00 91.06 113 ALA A CA 1
ATOM 935 C C . ALA A 1 113 ? -6.762 4.348 14.627 1.00 91.06 113 ALA A C 1
ATOM 937 O O . ALA A 1 113 ? -6.511 3.861 15.730 1.00 91.06 113 ALA A O 1
ATOM 938 N N . GLU A 1 114 ? -7.951 4.877 14.311 1.00 84.69 114 GLU A N 1
ATOM 939 C CA . GLU A 1 114 ? -9.165 4.806 15.155 1.00 84.69 114 GLU A CA 1
ATOM 940 C C . GLU A 1 114 ? -9.678 3.370 15.358 1.00 84.69 114 GLU A C 1
ATOM 942 O O . GLU A 1 114 ? -9.818 2.643 14.348 1.00 84.69 114 GLU A O 1
#

Organism: NCBI:txid412755

pLDDT: mean 91.96, std 9.91, range [54.44, 98.56]

Nearest PDB structures (foldseek):
  2qyv-assembly1_B  TM=8.788E-01  e=2.534E-02  Histophilus somni 129PT
  2gre-assembly2_M  TM=8.930E-01  e=6.052E-01  Bacillus cereus
  2gre-assembly1_C  TM=8.252E-01  e=6.448E-01  Bacillus cereus
  5hft-assembly1_B  TM=2.921E-01  e=2.776E+00  Klebsiella pneumoniae subsp. pneumoniae MGH 78578
  6ue8-assembly1_D  TM=2.464E-01  e=6.334E+00  Homo sapiens

Radius of gyration: 17.46 Å; Cα contacts (8 Å, |Δi|>4): 107; chains: 1; bounding box: 48×35×44 Å

Solvent-accessible surface area (backbone atoms only — not comparable to full-atom values): 7513 Å² total; per-residue (Å²): 111,77,79,52,56,76,79,50,83,60,60,68,58,48,52,51,51,51,55,53,44,52,45,35,22,31,72,98,43,39,65,63,47,53,52,48,55,47,52,55,40,45,74,74,70,33,51,71,48,70,50,100,86,69,51,77,49,77,52,76,80,76,88,69,93,63,102,60,90,78,81,86,82,86,89,87,82,82,84,52,40,87,84,76,74,60,95,89,58,90,78,51,60,84,74,44,46,66,54,73,40,80,49,75,57,96,94,38,84,41,84,48,66,118

InterPro domains:
  IPR001160 Peptidase M20C, Xaa-His dipeptidase [PTHR43501] (3-114)

Mean predicted aligned error: 4.74 Å

Secondary structure (DSSP, 8-state):
-HHHHTT-S-HHHHHHHHHHHTS--BTT-THHHHHHHHHHHHHTT-EEEE-TT--EEEE-------SS------------B-----TT----TTTPPP-EEEEEETTEEEEEE-

Foldseek 3Di:
DVVQPVVDDDPVVSVVVQVLLQFLFAVVRLPRVLVVVCVVLVVVVWDWDADPVGDIDTDDDDPDPDPDDDDDDDDDDDSHDHDDDDPPDDDDSNHGGFAWDWDADPNDIDIDTD